Protein AF-A0A8J3GD82-F1 (afdb_monomer_lite)

Organism: NCBI:txid424488

Structure (mmCIF, N/CA/C/O backbone):
data_AF-A0A8J3GD82-F1
#
_entry.id   AF-A0A8J3GD82-F1
#
loop_
_atom_site.group_PDB
_atom_site.id
_atom_site.type_symbol
_atom_site.label_atom_id
_atom_site.label_alt_id
_atom_site.label_comp_id
_atom_site.label_asym_id
_atom_site.label_entity_id
_atom_site.label_seq_id
_atom_site.pdbx_PDB_ins_code
_atom_site.Cartn_x
_atom_site.Cartn_y
_atom_site.Cartn_z
_atom_site.occupancy
_atom_site.B_iso_or_equiv
_atom_site.auth_seq_id
_atom_site.auth_comp_id
_atom_site.auth_asym_id
_atom_site.auth_atom_id
_atom_site.pdbx_PDB_model_num
ATOM 1 N N . MET A 1 1 ? 21.134 11.655 -22.617 1.00 65.75 1 MET A N 1
ATOM 2 C CA . MET A 1 1 ? 20.784 12.123 -21.250 1.00 65.75 1 MET A CA 1
ATOM 3 C C . MET A 1 1 ? 19.289 12.016 -20.955 1.00 65.75 1 MET A C 1
ATOM 5 O O . MET A 1 1 ? 18.959 11.393 -19.959 1.00 65.75 1 MET A O 1
ATOM 9 N N . ILE A 1 2 ? 18.398 12.556 -21.797 1.00 83.56 2 ILE A N 1
ATOM 10 C CA . ILE A 1 2 ? 16.932 12.553 -21.574 1.00 83.56 2 ILE A CA 1
ATOM 11 C C . ILE A 1 2 ? 16.360 11.137 -21.394 1.00 83.56 2 ILE A C 1
ATOM 13 O O . ILE A 1 2 ? 15.594 10.893 -20.469 1.00 83.56 2 ILE A O 1
ATOM 17 N N . GLU A 1 3 ? 16.797 10.187 -22.219 1.00 79.31 3 GLU A N 1
ATOM 18 C CA . GLU A 1 3 ? 16.359 8.790 -22.143 1.00 79.31 3 GLU A CA 1
ATOM 19 C C . GLU A 1 3 ? 16.710 8.127 -20.798 1.00 79.31 3 GLU A C 1
ATOM 21 O O . GLU A 1 3 ? 15.877 7.462 -20.191 1.00 79.31 3 GLU A O 1
ATOM 26 N N . GLY A 1 4 ? 17.912 8.378 -20.271 1.00 82.50 4 GLY A N 1
ATOM 27 C CA . GLY A 1 4 ? 18.331 7.849 -18.970 1.00 82.50 4 GLY A CA 1
ATOM 28 C C . GLY A 1 4 ? 17.504 8.402 -17.807 1.00 82.50 4 GLY A C 1
ATOM 29 O O . GLY A 1 4 ? 17.158 7.659 -16.893 1.00 82.50 4 GLY A O 1
ATOM 30 N N . VAL A 1 5 ? 17.131 9.686 -17.861 1.00 87.06 5 VAL A N 1
ATOM 31 C CA . VAL A 1 5 ? 16.246 10.302 -16.858 1.00 87.06 5 VAL A CA 1
ATOM 32 C C . VAL A 1 5 ? 14.848 9.689 -16.931 1.00 87.06 5 VAL A C 1
ATOM 34 O O . VAL A 1 5 ? 14.285 9.345 -15.895 1.00 87.06 5 VAL A O 1
ATOM 37 N N . PHE A 1 6 ? 14.320 9.477 -18.139 1.00 84.88 6 PHE A N 1
ATOM 38 C CA . PHE A 1 6 ? 13.014 8.850 -18.341 1.00 84.88 6 PHE A CA 1
ATOM 39 C C . PHE A 1 6 ? 12.951 7.436 -17.741 1.00 84.88 6 PHE A C 1
ATOM 41 O O . PHE A 1 6 ? 12.052 7.142 -16.953 1.00 84.88 6 PHE A O 1
ATOM 48 N N . TRP A 1 7 ? 13.942 6.586 -18.031 1.00 83.50 7 TRP A N 1
ATOM 49 C CA . TRP A 1 7 ? 14.008 5.227 -17.481 1.00 83.50 7 TRP A CA 1
ATOM 50 C C . TRP A 1 7 ? 14.204 5.198 -15.962 1.00 83.50 7 TRP A C 1
ATOM 52 O O . TRP A 1 7 ? 13.659 4.323 -15.282 1.00 83.50 7 TRP A O 1
ATOM 62 N N . LEU A 1 8 ? 14.941 6.164 -15.410 1.00 85.69 8 LEU A N 1
ATOM 63 C CA . LEU A 1 8 ? 15.144 6.280 -13.969 1.00 85.69 8 LEU A CA 1
ATOM 64 C C . LEU A 1 8 ? 13.847 6.681 -13.253 1.00 85.69 8 LEU A C 1
ATOM 66 O O . LEU A 1 8 ? 13.457 6.034 -12.282 1.00 85.69 8 LEU A O 1
ATOM 70 N N . THR A 1 9 ? 13.128 7.684 -13.766 1.00 86.31 9 THR A N 1
ATOM 71 C CA . THR A 1 9 ? 11.811 8.077 -13.241 1.00 86.31 9 THR A CA 1
ATOM 72 C C . THR A 1 9 ? 10.799 6.939 -13.360 1.00 86.31 9 THR A C 1
ATOM 74 O O . THR A 1 9 ? 10.068 6.673 -12.406 1.00 86.31 9 THR A O 1
ATOM 77 N N . PHE A 1 10 ? 10.794 6.223 -14.487 1.00 84.06 10 PHE A N 1
ATOM 78 C CA . PHE A 1 10 ? 9.935 5.058 -14.691 1.00 84.06 10 PHE A CA 1
ATOM 79 C C . PHE A 1 10 ? 10.211 3.960 -13.654 1.00 84.06 10 PHE A C 1
ATOM 81 O O . PHE A 1 10 ? 9.278 3.444 -13.042 1.00 84.06 10 PHE A O 1
ATOM 88 N N . SER A 1 11 ? 11.488 3.663 -13.394 1.00 83.81 11 SER A N 1
ATOM 89 C CA . SER A 1 11 ? 11.901 2.655 -12.408 1.00 83.81 11 SER A CA 1
ATOM 90 C C . SER A 1 11 ? 11.516 3.046 -10.979 1.00 83.81 11 SER A C 1
ATOM 92 O O . SER A 1 11 ? 11.071 2.209 -10.197 1.00 83.81 11 SER A O 1
ATOM 94 N N . ILE A 1 12 ? 11.649 4.328 -10.625 1.00 88.12 12 ILE A N 1
ATOM 95 C CA . ILE A 1 12 ? 11.236 4.836 -9.308 1.00 88.12 12 ILE A CA 1
ATOM 96 C C . ILE A 1 12 ? 9.721 4.705 -9.136 1.00 88.12 12 ILE A C 1
ATOM 98 O O . ILE A 1 12 ? 9.262 4.271 -8.080 1.00 88.12 12 ILE A O 1
ATOM 102 N N . LEU A 1 13 ? 8.944 5.042 -10.169 1.00 85.69 13 LEU A N 1
ATOM 103 C CA . LEU A 1 13 ? 7.488 4.911 -10.141 1.00 85.69 13 LEU A CA 1
ATOM 104 C C . LEU A 1 13 ? 7.059 3.445 -10.009 1.00 85.69 13 LEU A C 1
ATOM 106 O O . LEU A 1 13 ? 6.240 3.131 -9.145 1.00 85.69 13 LEU A O 1
ATOM 110 N N . SER A 1 14 ? 7.650 2.534 -10.788 1.00 84.69 14 SER A N 1
ATOM 111 C CA . SER A 1 14 ? 7.302 1.111 -10.731 1.00 84.69 14 SER A CA 1
ATOM 112 C C . SER A 1 14 ? 7.658 0.491 -9.377 1.00 84.69 14 SER A C 1
ATOM 114 O O . SER A 1 14 ? 6.817 -0.171 -8.759 1.00 84.69 14 SER A O 1
ATOM 116 N N . ILE A 1 15 ? 8.869 0.745 -8.870 1.00 87.12 15 ILE A N 1
ATOM 117 C CA . ILE A 1 15 ? 9.328 0.226 -7.573 1.00 87.12 15 ILE A CA 1
ATOM 118 C C . ILE A 1 15 ? 8.521 0.852 -6.431 1.00 87.12 15 ILE A C 1
ATOM 120 O O . ILE A 1 15 ? 8.097 0.139 -5.524 1.00 87.12 15 ILE A O 1
ATOM 124 N N . GLY A 1 16 ? 8.253 2.159 -6.486 1.00 86.69 16 GLY A N 1
ATOM 125 C CA . GLY A 1 16 ? 7.469 2.869 -5.476 1.00 86.69 16 GLY A CA 1
ATOM 126 C C . GLY A 1 16 ? 6.042 2.333 -5.362 1.00 86.69 16 GLY A C 1
ATOM 127 O O . GLY A 1 16 ? 5.578 2.037 -4.259 1.00 86.69 16 GLY A O 1
ATOM 128 N N . SER A 1 17 ? 5.360 2.128 -6.492 1.00 87.12 17 SER A N 1
ATOM 129 C CA . SER A 1 17 ? 4.021 1.529 -6.508 1.00 87.12 17 SER A CA 1
ATOM 130 C C . SER A 1 17 ? 4.021 0.075 -6.030 1.00 87.12 17 SER A C 1
ATOM 132 O O . SER A 1 17 ? 3.115 -0.308 -5.288 1.00 87.12 17 SER A O 1
ATOM 134 N N . ALA A 1 18 ? 5.040 -0.720 -6.378 1.00 86.50 18 ALA A N 1
ATOM 135 C CA . ALA A 1 18 ? 5.168 -2.087 -5.872 1.00 86.50 18 ALA A CA 1
ATOM 136 C C . ALA A 1 18 ? 5.402 -2.124 -4.357 1.00 86.50 18 ALA A C 1
ATOM 138 O O . ALA A 1 18 ? 4.753 -2.891 -3.649 1.00 86.50 18 ALA A O 1
ATOM 139 N N . ALA A 1 19 ? 6.287 -1.268 -3.846 1.00 88.38 19 ALA A N 1
ATOM 140 C CA . ALA A 1 19 ? 6.586 -1.176 -2.423 1.00 88.38 19 ALA A CA 1
ATOM 141 C C . ALA A 1 19 ? 5.350 -0.755 -1.613 1.00 88.38 19 ALA A C 1
ATOM 143 O O . ALA A 1 19 ? 5.039 -1.380 -0.598 1.00 88.38 19 ALA A O 1
ATOM 144 N N . LEU A 1 20 ? 4.604 0.249 -2.088 1.00 87.00 20 LEU A N 1
ATOM 145 C CA . LEU A 1 20 ? 3.338 0.670 -1.481 1.00 87.00 20 LEU A CA 1
ATOM 146 C C . LEU A 1 20 ? 2.283 -0.441 -1.533 1.00 87.00 20 LEU A C 1
ATOM 148 O O . LEU A 1 20 ? 1.606 -0.692 -0.536 1.00 87.00 20 LEU A O 1
ATOM 152 N N . GLY A 1 21 ? 2.171 -1.136 -2.666 1.00 87.50 21 GLY A N 1
ATOM 153 C CA . GLY A 1 21 ? 1.248 -2.254 -2.826 1.00 87.50 21 GLY A CA 1
ATOM 154 C C . GLY A 1 21 ? 1.551 -3.415 -1.876 1.00 87.50 21 GLY A C 1
ATOM 155 O O . GLY A 1 21 ? 0.657 -3.874 -1.161 1.00 87.50 21 GLY A O 1
ATOM 156 N N . CYS A 1 22 ? 2.822 -3.818 -1.780 1.00 88.88 22 CYS A N 1
ATOM 157 C CA . CYS A 1 22 ? 3.303 -4.799 -0.807 1.00 88.88 22 CYS A CA 1
ATOM 158 C C . CYS A 1 22 ? 3.030 -4.349 0.629 1.00 88.88 22 CYS A C 1
ATOM 160 O O . CYS A 1 22 ? 2.497 -5.123 1.421 1.00 88.88 22 CYS A O 1
ATOM 162 N N . PHE A 1 23 ? 3.348 -3.099 0.970 1.00 87.69 23 PHE A N 1
ATOM 163 C CA . PHE A 1 23 ? 3.113 -2.573 2.311 1.00 87.69 23 PHE A CA 1
ATOM 164 C C . PHE A 1 23 ? 1.634 -2.671 2.703 1.00 87.69 23 PHE A C 1
ATOM 166 O O . PHE A 1 23 ? 1.314 -3.176 3.776 1.00 87.69 23 PHE A O 1
ATOM 173 N N . LEU A 1 24 ? 0.716 -2.258 1.827 1.00 86.75 24 LEU A N 1
ATOM 174 C CA . LEU A 1 24 ? -0.722 -2.321 2.096 1.00 86.75 24 LEU A CA 1
ATOM 175 C C . LEU A 1 24 ? -1.243 -3.765 2.200 1.00 86.75 24 LEU A C 1
ATOM 177 O O . LEU A 1 24 ? -2.075 -4.059 3.062 1.00 86.75 24 LEU A O 1
ATOM 181 N N . LEU A 1 25 ? -0.747 -4.677 1.360 1.00 87.31 25 LEU A N 1
ATOM 182 C CA . LEU A 1 25 ? -1.176 -6.077 1.355 1.00 87.31 25 LEU A CA 1
ATOM 183 C C . LEU A 1 25 ? -0.646 -6.873 2.544 1.00 87.31 25 LEU A C 1
ATOM 185 O O . LEU A 1 25 ? -1.428 -7.577 3.189 1.00 87.31 25 LEU A O 1
ATOM 189 N N . PHE A 1 26 ? 0.643 -6.748 2.851 1.00 87.06 26 PHE A N 1
ATOM 190 C CA . PHE A 1 26 ? 1.300 -7.520 3.905 1.00 87.06 26 PHE A CA 1
ATOM 191 C C . PHE A 1 26 ? 1.166 -6.891 5.291 1.00 87.06 26 PHE A C 1
ATOM 193 O O . PHE A 1 26 ? 1.337 -7.591 6.287 1.00 87.06 26 PHE A O 1
ATOM 200 N N . SER A 1 27 ? 0.802 -5.608 5.391 1.00 87.25 27 SER A N 1
ATOM 201 C CA . SER A 1 27 ? 0.543 -4.995 6.693 1.00 87.25 27 SER A CA 1
ATOM 202 C C . SER A 1 27 ? -0.639 -5.685 7.399 1.00 87.25 27 SER A C 1
ATOM 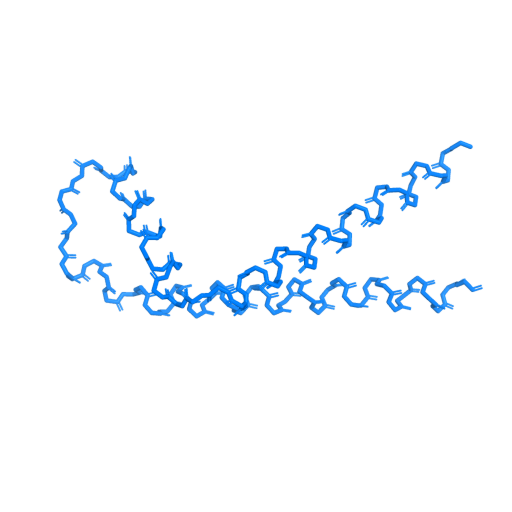204 O O . SER A 1 27 ? -1.679 -5.959 6.768 1.00 87.25 27 SER A O 1
ATOM 206 N N . PRO A 1 28 ? -0.503 -5.994 8.703 1.00 86.06 28 PRO A N 1
ATOM 207 C CA . PRO A 1 28 ? -1.586 -6.568 9.482 1.00 86.06 28 PRO A CA 1
ATOM 208 C C . PRO A 1 28 ? -2.767 -5.598 9.534 1.00 86.06 28 PRO A C 1
ATOM 210 O O . PRO A 1 28 ? -2.608 -4.376 9.602 1.00 86.06 28 PRO A O 1
ATOM 213 N N . ARG A 1 29 ? -3.980 -6.160 9.490 1.00 82.00 29 ARG A N 1
ATOM 214 C CA . ARG A 1 29 ? -5.226 -5.379 9.479 1.00 82.00 29 ARG A CA 1
ATOM 215 C C . ARG A 1 29 ? -5.303 -4.447 10.684 1.00 82.00 29 ARG A C 1
ATOM 217 O O . ARG A 1 29 ? -5.680 -3.296 10.503 1.00 8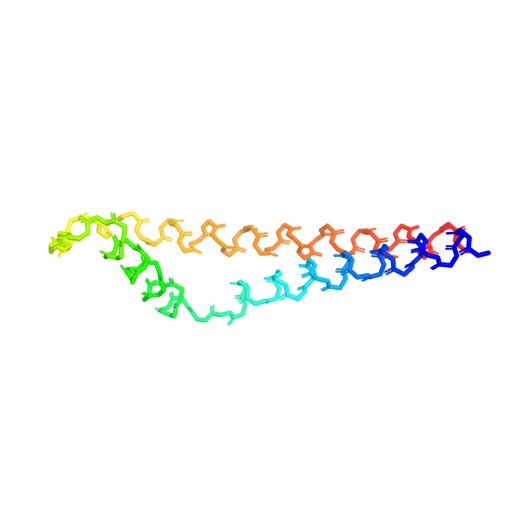2.00 29 ARG A O 1
ATOM 224 N N . ASP A 1 30 ? -4.845 -4.913 11.843 1.00 83.00 30 ASP A N 1
ATOM 225 C CA . ASP A 1 30 ? -4.842 -4.164 13.103 1.00 83.00 30 ASP A CA 1
ATOM 226 C C . ASP A 1 30 ? -3.930 -2.933 13.046 1.00 83.00 30 ASP A C 1
ATOM 228 O O . ASP A 1 30 ? -4.294 -1.863 13.523 1.00 83.00 30 ASP A O 1
ATOM 232 N N . ALA A 1 31 ? -2.777 -3.022 12.375 1.00 85.25 31 ALA A N 1
ATOM 233 C CA . ALA A 1 31 ? -1.884 -1.874 12.224 1.00 85.25 31 ALA A CA 1
ATOM 234 C C . ALA A 1 31 ? -2.464 -0.805 11.283 1.00 85.25 31 ALA A C 1
ATOM 236 O O . ALA A 1 31 ? -2.329 0.392 11.549 1.00 85.25 31 ALA A O 1
ATOM 237 N N . LEU A 1 32 ? -3.121 -1.214 10.191 1.00 82.06 32 LEU A N 1
ATOM 238 C CA . LEU A 1 32 ? -3.831 -0.289 9.293 1.00 82.06 32 LEU A CA 1
ATOM 239 C C . LEU A 1 32 ? -5.012 0.374 10.004 1.00 82.06 32 LEU A C 1
ATOM 241 O O . LEU A 1 32 ? -5.226 1.577 9.872 1.00 82.06 32 LEU A O 1
ATOM 245 N N . ALA A 1 33 ? -5.729 -0.418 10.791 1.00 84.38 33 ALA A N 1
ATOM 246 C CA . ALA A 1 33 ? -6.797 0.011 11.665 1.00 84.38 33 ALA A CA 1
ATOM 247 C C . ALA A 1 33 ? -6.334 1.102 12.646 1.00 84.38 33 ALA A C 1
ATOM 249 O O . ALA A 1 33 ? -6.854 2.215 12.609 1.00 84.38 33 ALA A O 1
ATOM 250 N N . VAL A 1 34 ? -5.308 0.833 13.456 1.00 86.12 34 VAL A N 1
ATOM 251 C CA . VAL A 1 34 ? -4.767 1.796 14.431 1.00 86.12 34 VAL A CA 1
ATOM 252 C C . VAL A 1 34 ? -4.289 3.079 13.745 1.00 86.12 34 VAL A C 1
ATOM 254 O O . VAL A 1 34 ? -4.553 4.183 14.220 1.00 86.12 34 VAL A O 1
ATOM 257 N N . ARG A 1 35 ? -3.637 2.970 12.580 1.00 85.38 35 ARG A N 1
ATOM 258 C CA . ARG A 1 35 ? -3.226 4.147 11.794 1.00 85.38 35 ARG A CA 1
ATOM 259 C C . ARG A 1 35 ? -4.418 4.976 11.324 1.00 85.38 35 ARG A C 1
ATOM 261 O O . ARG A 1 35 ? -4.352 6.202 11.372 1.00 85.38 35 ARG A O 1
ATOM 268 N N . TYR A 1 36 ? -5.497 4.327 10.897 1.00 84.00 36 TYR A N 1
ATOM 269 C CA . TYR A 1 36 ? -6.728 5.007 10.509 1.00 84.00 36 TYR A CA 1
ATOM 270 C C . TYR A 1 36 ? -7.394 5.706 11.703 1.00 84.00 36 TYR A C 1
ATOM 272 O O . TYR A 1 36 ? -7.798 6.860 11.579 1.00 84.00 36 TYR A O 1
ATOM 280 N N . GLN A 1 37 ? -7.435 5.062 12.873 1.00 84.19 37 GLN A N 1
ATOM 281 C CA . GLN A 1 37 ? -7.960 5.669 14.101 1.00 84.19 37 GLN A CA 1
ATOM 282 C C . GLN A 1 37 ? -7.159 6.907 14.509 1.00 84.19 37 GLN A C 1
ATOM 284 O O . GLN A 1 37 ? -7.742 7.963 14.741 1.00 84.19 37 GLN A O 1
ATOM 289 N N . ASN A 1 38 ? -5.826 6.811 14.509 1.00 87.44 38 ASN A N 1
ATOM 290 C CA . ASN A 1 38 ? -4.945 7.940 14.811 1.00 87.44 38 ASN A CA 1
ATOM 291 C C . ASN A 1 38 ? -5.128 9.094 13.814 1.00 87.44 38 ASN A C 1
ATOM 293 O O . ASN A 1 38 ? -5.142 10.258 14.212 1.00 87.44 38 ASN A O 1
ATOM 297 N N . TYR A 1 39 ? -5.311 8.784 12.527 1.00 84.38 39 TYR A N 1
ATOM 298 C CA . TYR A 1 39 ? -5.607 9.786 11.502 1.00 84.38 39 TYR A CA 1
ATOM 299 C C . TYR A 1 39 ? -6.952 10.484 11.748 1.00 84.38 39 TYR A C 1
ATOM 301 O O . TYR A 1 39 ? -7.034 11.710 11.674 1.00 84.38 39 TYR A O 1
ATOM 309 N N . MET A 1 40 ? -8.000 9.720 12.067 1.00 82.75 40 MET A N 1
ATOM 310 C CA . MET A 1 40 ? -9.319 10.276 12.372 1.00 82.75 40 MET A CA 1
ATOM 311 C C . MET A 1 40 ? -9.271 11.148 13.628 1.00 82.75 40 MET A C 1
ATOM 313 O O . MET A 1 40 ? -9.778 12.264 13.590 1.00 82.75 40 MET A O 1
ATOM 317 N N . LEU A 1 41 ? -8.580 10.701 14.681 1.00 86.12 41 LEU A N 1
ATOM 318 C CA . LEU A 1 41 ? -8.400 11.450 15.927 1.00 86.12 41 LEU A CA 1
ATOM 319 C C . LEU A 1 41 ? -7.706 12.797 15.678 1.00 86.12 41 LEU A C 1
ATOM 321 O O . LEU A 1 41 ? -8.177 13.834 16.143 1.00 86.12 41 LEU A O 1
ATOM 325 N N . ALA A 1 42 ? -6.621 12.788 14.896 1.00 85.81 42 ALA A N 1
ATOM 326 C CA . ALA A 1 42 ? -5.889 13.999 14.532 1.00 85.81 42 ALA A CA 1
ATOM 327 C C . ALA A 1 42 ? -6.739 14.973 13.699 1.00 85.81 42 ALA A C 1
ATOM 329 O O . ALA A 1 42 ? -6.575 16.186 13.805 1.00 85.81 42 ALA A O 1
ATOM 330 N N . LYS A 1 43 ? -7.654 14.451 12.874 1.00 83.88 43 LYS A N 1
ATOM 331 C CA . LYS A 1 43 ? -8.485 15.260 11.979 1.00 83.88 43 LYS A CA 1
ATOM 332 C C . LYS A 1 43 ? -9.706 15.865 12.668 1.00 83.88 43 LYS A C 1
ATOM 334 O O . LYS A 1 43 ? -10.064 16.998 12.360 1.00 83.88 43 LYS A O 1
ATOM 339 N N . THR A 1 44 ? -10.377 15.125 13.550 1.00 79.69 44 THR A N 1
ATOM 340 C CA . THR A 1 44 ? -11.634 15.578 14.166 1.00 79.69 44 THR A CA 1
ATOM 341 C C . THR A 1 44 ? -11.453 16.221 15.534 1.00 79.69 44 THR A C 1
ATOM 343 O O . THR A 1 44 ? -12.361 16.937 15.952 1.00 79.69 44 THR A O 1
ATOM 346 N N . MET A 1 45 ? -10.327 15.998 16.231 1.00 75.69 45 MET A N 1
ATOM 347 C CA . MET A 1 45 ? -10.085 16.478 17.607 1.00 75.69 45 MET A CA 1
ATOM 348 C C . MET A 1 45 ? -11.241 16.168 18.582 1.00 75.69 45 MET A C 1
ATOM 350 O O . MET A 1 45 ? -11.437 16.858 19.582 1.00 75.69 45 MET A O 1
ATOM 354 N N . ARG A 1 46 ? -12.036 15.133 18.286 1.00 75.06 46 ARG A N 1
ATOM 355 C CA . ARG A 1 46 ? -13.177 14.682 19.088 1.00 75.06 46 ARG A CA 1
ATOM 356 C C . ARG A 1 46 ? -12.923 13.260 19.583 1.00 75.06 46 ARG A C 1
ATOM 358 O O . ARG A 1 46 ? -12.272 12.492 18.872 1.00 75.06 46 ARG A O 1
ATOM 365 N N . PRO A 1 47 ? -13.447 12.892 20.765 1.00 74.31 47 PRO A N 1
ATOM 366 C CA . PRO A 1 47 ? -13.415 11.509 21.216 1.00 74.31 47 PRO A CA 1
ATOM 367 C C . PRO A 1 47 ? -14.196 10.646 20.220 1.00 74.31 47 PRO A C 1
ATOM 369 O O . PRO A 1 47 ? -15.378 10.889 19.975 1.00 74.31 47 PRO A O 1
ATOM 372 N N . LEU A 1 48 ? -13.503 9.684 19.613 1.00 75.19 48 LEU A N 1
ATOM 373 C CA . LEU A 1 48 ? -14.080 8.724 18.673 1.00 75.19 48 LEU A CA 1
ATOM 374 C C . LEU A 1 48 ? -14.943 7.724 19.448 1.00 75.19 48 LEU A C 1
ATOM 376 O O . LEU A 1 48 ? -14.528 7.252 20.509 1.00 75.19 48 LEU A O 1
ATOM 380 N N . LYS A 1 49 ? -16.133 7.410 18.931 1.00 76.31 49 LYS A N 1
ATOM 381 C CA . LYS A 1 49 ? -17.017 6.383 19.499 1.00 76.31 49 LYS A CA 1
ATOM 382 C C . LYS A 1 49 ? -16.882 5.081 18.717 1.00 76.31 49 LYS A C 1
ATOM 384 O O . LYS A 1 49 ? -16.543 5.093 17.538 1.00 76.31 49 LYS A O 1
ATOM 389 N N . ASP A 1 50 ? -17.225 3.959 19.346 1.00 74.38 50 ASP A N 1
ATOM 390 C CA . ASP A 1 50 ? -17.163 2.639 18.701 1.00 74.38 50 ASP A CA 1
ATOM 391 C C . ASP A 1 50 ? -18.036 2.542 17.435 1.00 74.38 50 ASP A C 1
ATOM 393 O O . ASP A 1 50 ? -17.688 1.854 16.474 1.00 74.38 50 ASP A O 1
ATOM 397 N N . GLU A 1 51 ? -19.136 3.299 17.393 1.00 75.31 51 GLU A N 1
ATOM 398 C CA . GLU A 1 51 ? -20.045 3.400 16.243 1.00 75.31 51 GLU A CA 1
ATOM 399 C C . GLU A 1 51 ? -19.348 3.943 14.979 1.00 75.31 51 GLU A C 1
ATOM 401 O O . GLU A 1 51 ? -19.639 3.490 13.863 1.00 75.31 51 GLU A O 1
ATOM 406 N N . ASP A 1 52 ? -18.364 4.837 15.150 1.00 70.44 52 ASP A N 1
ATOM 407 C CA . ASP A 1 52 ? -17.595 5.452 14.060 1.00 70.44 52 ASP A CA 1
ATOM 408 C C . ASP A 1 52 ? -16.672 4.435 13.358 1.00 70.44 52 ASP A C 1
ATOM 410 O O . ASP A 1 52 ? -16.243 4.639 12.218 1.00 70.44 52 ASP A O 1
ATOM 414 N N . PHE A 1 53 ? -16.390 3.300 14.009 1.00 75.06 53 PHE A N 1
ATOM 415 C CA . PHE A 1 53 ? -15.521 2.242 13.490 1.00 75.06 53 PHE A CA 1
ATOM 416 C C . PHE A 1 53 ? -16.275 1.091 12.819 1.00 75.06 53 PHE A C 1
ATOM 418 O O . PHE A 1 53 ? -15.649 0.172 12.289 1.00 75.06 53 PHE A O 1
ATOM 425 N N . SER A 1 54 ? -17.605 1.153 12.730 1.00 78.75 54 SER A N 1
ATOM 426 C CA . SER A 1 54 ? -18.413 0.148 12.019 1.00 78.75 54 SER A CA 1
ATOM 427 C C . SER A 1 54 ? -18.000 -0.036 10.543 1.00 78.75 54 SER A C 1
ATOM 429 O O . SER A 1 54 ? -18.104 -1.129 9.979 1.00 78.75 54 SER A O 1
ATOM 431 N N . HIS A 1 55 ? -17.456 1.010 9.912 1.00 79.81 55 HIS A N 1
ATOM 432 C CA . HIS A 1 55 ? -16.954 0.983 8.532 1.00 79.81 55 HIS A CA 1
ATOM 433 C C . HIS A 1 55 ? -15.463 0.644 8.403 1.00 79.81 55 HIS A C 1
ATOM 435 O O . HIS A 1 55 ? -14.982 0.364 7.303 1.00 79.81 55 HIS A O 1
ATOM 441 N N . MET A 1 56 ? -14.729 0.615 9.511 1.00 80.94 56 MET A N 1
ATOM 442 C CA . MET A 1 56 ? -13.291 0.365 9.567 1.00 80.94 56 MET A CA 1
ATOM 443 C C . MET A 1 56 ? -12.847 -0.931 8.865 1.00 80.94 56 MET A C 1
ATOM 445 O O . MET A 1 56 ? -11.907 -0.861 8.069 1.00 80.94 56 MET A O 1
ATOM 449 N N . PRO A 1 57 ? -13.522 -2.092 9.017 1.00 83.00 57 PRO A N 1
ATOM 450 C CA . PRO A 1 57 ? -13.149 -3.288 8.262 1.00 83.00 57 PRO A CA 1
ATOM 451 C C . PRO A 1 57 ? -13.310 -3.107 6.745 1.00 83.00 57 PRO A C 1
ATOM 453 O O . PRO A 1 57 ? -12.468 -3.596 5.993 1.00 83.00 57 PRO A O 1
ATOM 456 N N . LYS A 1 58 ? -14.328 -2.366 6.277 1.00 86.19 58 LYS A N 1
ATOM 457 C CA . LYS A 1 58 ? -14.505 -2.064 4.844 1.00 86.19 58 LYS A CA 1
ATOM 458 C C . LYS A 1 58 ? -13.379 -1.172 4.321 1.00 86.19 58 LYS A C 1
ATOM 460 O O . LYS A 1 58 ? -12.857 -1.436 3.243 1.00 86.19 58 LYS A O 1
ATOM 465 N N . VAL A 1 59 ? -12.965 -0.168 5.096 1.00 83.94 59 VAL A N 1
ATOM 466 C CA . VAL A 1 59 ? -11.843 0.720 4.742 1.00 83.94 59 VAL A CA 1
ATOM 467 C C . VAL A 1 59 ? -10.526 -0.058 4.675 1.00 83.94 59 VAL A C 1
ATOM 469 O O . VAL A 1 59 ? -9.783 0.078 3.706 1.00 83.94 59 VAL A O 1
ATOM 472 N N . VAL A 1 60 ? -10.251 -0.925 5.655 1.00 85.1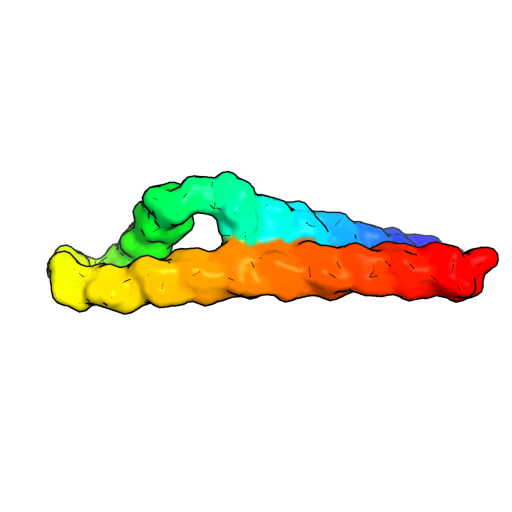9 60 VAL A N 1
ATOM 473 C CA . VAL A 1 60 ? -9.036 -1.760 5.679 1.00 85.19 60 VAL A CA 1
ATOM 474 C C . VAL A 1 60 ? -9.010 -2.750 4.509 1.00 85.19 60 VAL A C 1
ATOM 476 O O . VAL A 1 60 ? -7.965 -2.939 3.884 1.00 85.19 60 VAL A O 1
ATOM 479 N N . TRP A 1 61 ? -10.149 -3.355 4.166 1.00 86.50 61 TRP A N 1
ATOM 480 C CA . TRP A 1 61 ? -10.265 -4.187 2.965 1.00 86.50 61 TRP A CA 1
ATOM 481 C C . TRP A 1 61 ? -10.080 -3.382 1.676 1.00 86.50 61 TRP A C 1
ATOM 483 O O . TRP A 1 61 ? -9.376 -3.843 0.780 1.00 86.50 61 TRP A O 1
ATOM 493 N N . GLY A 1 62 ? -10.634 -2.169 1.605 1.00 86.88 62 GLY A N 1
ATOM 494 C CA . GLY A 1 62 ? -10.420 -1.245 0.491 1.00 86.88 62 GLY A CA 1
ATOM 495 C C . GLY A 1 62 ? -8.943 -0.887 0.305 1.00 86.88 62 GLY A C 1
ATOM 496 O O . GLY A 1 62 ? -8.437 -0.945 -0.811 1.00 86.88 62 GLY A O 1
ATOM 497 N N . LEU A 1 63 ? -8.221 -0.616 1.397 1.00 86.31 63 LEU A N 1
ATOM 498 C CA . LEU A 1 63 ? -6.776 -0.358 1.383 1.00 86.31 63 LEU A CA 1
ATOM 499 C C . LEU A 1 63 ? -5.970 -1.568 0.889 1.00 86.31 63 LEU A C 1
ATOM 501 O O . LEU A 1 63 ? -5.049 -1.404 0.091 1.00 86.31 63 LEU A O 1
ATOM 505 N N . LYS A 1 64 ? -6.330 -2.788 1.306 1.00 86.44 64 LYS A N 1
ATOM 506 C CA . LYS A 1 64 ? -5.699 -4.015 0.788 1.00 86.44 64 LYS A CA 1
ATOM 507 C C . LYS A 1 64 ? -6.001 -4.237 -0.695 1.00 86.44 64 LYS A C 1
ATOM 509 O O . LYS A 1 64 ? -5.102 -4.617 -1.440 1.00 86.44 64 LYS A O 1
ATOM 514 N N . GLY A 1 65 ? -7.230 -3.954 -1.130 1.00 88.62 65 GLY A N 1
ATOM 515 C CA . GLY A 1 65 ? -7.618 -3.985 -2.542 1.00 88.62 65 GLY A CA 1
ATOM 516 C C . GLY A 1 65 ? -6.829 -2.978 -3.381 1.00 88.62 65 GLY A C 1
ATOM 517 O O . GLY A 1 65 ? -6.293 -3.338 -4.424 1.00 88.62 65 GLY A O 1
ATOM 518 N N . ALA A 1 66 ? -6.663 -1.749 -2.889 1.00 87.44 66 ALA A N 1
ATOM 519 C CA . ALA A 1 66 ? -5.817 -0.742 -3.528 1.00 87.44 66 ALA A CA 1
ATOM 520 C C . ALA A 1 66 ? -4.352 -1.202 -3.614 1.00 87.44 66 ALA A C 1
ATOM 522 O O . ALA A 1 66 ? -3.717 -1.038 -4.653 1.00 87.44 66 ALA A O 1
ATOM 523 N N . GLY A 1 67 ? -3.838 -1.851 -2.563 1.00 87.88 67 GLY A N 1
ATOM 524 C CA . GLY A 1 67 ? -2.503 -2.447 -2.572 1.00 87.88 67 GLY A CA 1
ATOM 525 C C . GLY A 1 67 ? -2.324 -3.515 -3.656 1.00 87.88 67 GLY A C 1
ATOM 526 O O . GLY A 1 67 ? -1.309 -3.521 -4.354 1.00 87.88 67 GLY A O 1
ATOM 527 N N . LEU A 1 68 ? -3.334 -4.369 -3.851 1.00 89.06 68 LEU A N 1
ATOM 528 C CA . LEU A 1 68 ? -3.355 -5.365 -4.925 1.00 89.06 68 LEU A CA 1
ATOM 529 C C . LEU A 1 68 ? -3.349 -4.708 -6.307 1.00 89.06 68 LEU A C 1
ATOM 531 O O . LEU A 1 68 ? -2.553 -5.099 -7.157 1.00 89.06 68 LEU A O 1
ATOM 535 N N . VAL A 1 69 ? -4.170 -3.675 -6.510 1.00 88.94 69 VAL A N 1
ATOM 536 C CA . VAL A 1 69 ? -4.201 -2.917 -7.768 1.00 88.94 69 VAL A CA 1
ATOM 537 C C . VAL A 1 69 ? -2.834 -2.285 -8.053 1.00 88.94 69 VAL A C 1
ATOM 539 O O . VAL A 1 69 ? -2.306 -2.453 -9.153 1.00 88.94 69 VAL A O 1
ATOM 542 N N . CYS A 1 70 ? -2.203 -1.648 -7.062 1.00 87.56 70 CYS A N 1
ATOM 543 C CA . CYS A 1 70 ? -0.858 -1.079 -7.201 1.00 87.56 70 CYS A CA 1
ATOM 544 C C . CYS A 1 70 ? 0.198 -2.129 -7.576 1.00 87.56 70 CYS A C 1
ATOM 546 O O . CYS A 1 70 ? 1.038 -1.860 -8.436 1.00 87.56 70 CYS A O 1
ATOM 548 N N . LEU A 1 71 ? 0.143 -3.327 -6.981 1.00 86.94 71 LEU A N 1
ATOM 549 C CA . LEU A 1 71 ? 1.044 -4.420 -7.357 1.00 86.94 71 LEU A CA 1
ATOM 550 C C . LEU A 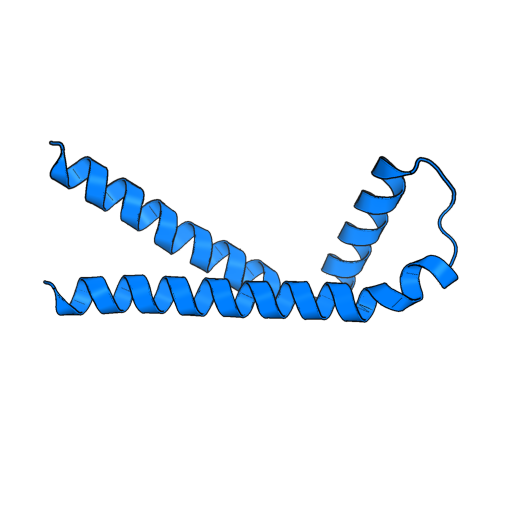1 71 ? 0.799 -4.902 -8.782 1.00 86.94 71 LEU A C 1
ATOM 552 O O . LEU A 1 71 ? 1.756 -5.052 -9.538 1.00 86.94 71 LEU A O 1
ATOM 556 N N . THR A 1 72 ? -0.460 -5.116 -9.166 1.00 86.06 72 THR A N 1
ATOM 557 C CA . THR A 1 72 ? -0.788 -5.559 -10.527 1.00 86.06 72 THR A CA 1
ATOM 558 C C . THR A 1 72 ? -0.368 -4.532 -11.575 1.00 86.06 72 THR A C 1
ATOM 560 O O . THR A 1 72 ? 0.222 -4.912 -12.580 1.00 86.06 72 THR A O 1
ATOM 563 N N . LEU A 1 73 ? -0.573 -3.235 -11.322 1.00 84.75 73 LEU A N 1
ATOM 564 C CA . LEU A 1 73 ? -0.119 -2.166 -12.213 1.00 84.75 73 LEU A CA 1
ATOM 565 C C . LEU A 1 73 ? 1.405 -2.131 -12.325 1.00 84.75 73 LEU A C 1
ATOM 567 O O . LEU A 1 73 ? 1.925 -2.047 -13.433 1.00 84.75 73 LEU A O 1
ATOM 571 N N . SER A 1 74 ? 2.126 -2.251 -11.208 1.00 85.38 74 SER A N 1
ATOM 572 C CA . SER A 1 74 ? 3.591 -2.289 -11.239 1.00 85.38 74 SER A CA 1
ATOM 573 C C . SER A 1 74 ? 4.120 -3.515 -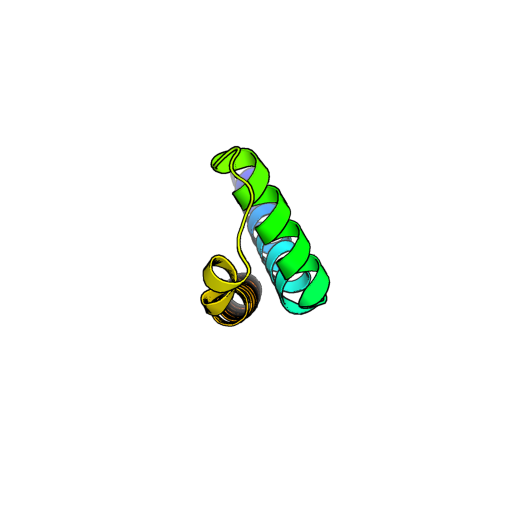11.996 1.00 85.38 74 SER A C 1
ATOM 575 O O . SER A 1 74 ? 5.015 -3.386 -12.832 1.00 85.38 74 SER A O 1
ATOM 577 N N . ALA A 1 75 ? 3.514 -4.689 -11.791 1.00 84.06 75 ALA A N 1
ATOM 578 C CA . ALA A 1 75 ? 3.856 -5.903 -12.528 1.00 84.06 75 ALA A CA 1
ATOM 579 C C . ALA A 1 75 ? 3.586 -5.757 -14.035 1.00 84.06 75 ALA A C 1
ATOM 581 O O . ALA A 1 75 ? 4.436 -6.124 -14.843 1.00 84.06 75 ALA A O 1
ATOM 582 N N . LEU A 1 76 ? 2.449 -5.168 -14.422 1.00 84.62 76 LEU A N 1
ATOM 583 C CA . LEU A 1 76 ? 2.123 -4.889 -15.824 1.00 84.62 76 LEU A CA 1
ATOM 584 C C . LEU A 1 76 ? 3.107 -3.900 -16.459 1.00 84.62 76 LEU A C 1
ATOM 586 O O . LEU A 1 76 ? 3.521 -4.107 -17.597 1.00 84.62 76 LEU A O 1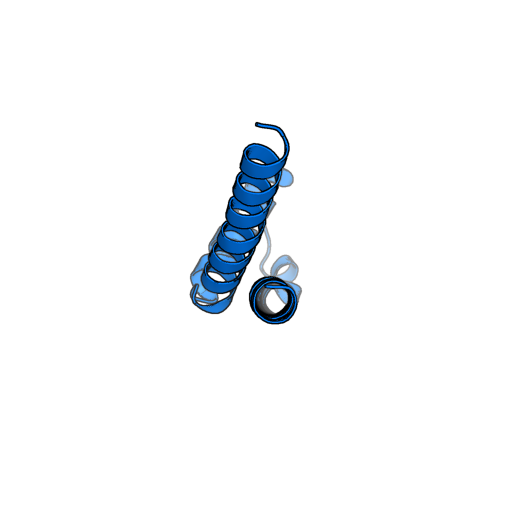
ATOM 590 N N . MET A 1 77 ? 3.515 -2.857 -15.731 1.00 81.94 77 MET A N 1
ATOM 591 C CA . MET A 1 77 ? 4.525 -1.907 -16.204 1.00 81.94 77 MET A CA 1
ATOM 592 C C . MET A 1 77 ? 5.885 -2.582 -16.406 1.00 81.94 77 MET A C 1
ATOM 594 O O . MET A 1 77 ? 6.547 -2.323 -17.409 1.00 81.94 77 MET A O 1
ATOM 598 N N . LEU A 1 78 ? 6.283 -3.476 -15.497 1.00 80.44 78 LEU A N 1
ATOM 599 C CA . LEU A 1 78 ? 7.529 -4.233 -15.620 1.00 80.44 78 LEU A CA 1
ATOM 600 C C . LEU A 1 78 ? 7.495 -5.179 -16.833 1.00 80.44 78 LEU A C 1
ATOM 602 O O . LEU A 1 78 ? 8.418 -5.171 -17.643 1.00 80.44 78 LEU A O 1
ATOM 606 N N . VAL A 1 79 ? 6.407 -5.943 -16.989 1.00 79.81 79 VAL A N 1
ATOM 607 C CA . VAL A 1 79 ? 6.216 -6.880 -18.110 1.00 79.81 79 VAL A CA 1
ATOM 608 C C . VAL A 1 79 ? 6.143 -6.140 -19.446 1.00 79.81 79 VAL A C 1
ATOM 610 O O . VAL A 1 79 ? 6.770 -6.567 -20.411 1.00 79.81 79 VAL A O 1
ATOM 613 N N . GLY A 1 80 ? 5.438 -5.008 -19.508 1.00 72.31 80 GLY A N 1
ATOM 614 C CA . GLY A 1 80 ? 5.362 -4.181 -20.714 1.00 72.31 80 GLY A CA 1
ATOM 615 C C . GLY A 1 80 ? 6.736 -3.688 -21.173 1.00 72.31 80 GLY A C 1
ATOM 616 O O . GLY A 1 80 ? 7.042 -3.746 -22.360 1.00 72.31 80 GLY A O 1
ATOM 617 N N . VAL A 1 81 ? 7.605 -3.289 -20.238 1.00 66.94 81 VAL A N 1
ATOM 618 C CA . VAL A 1 81 ? 8.994 -2.919 -20.556 1.00 66.94 81 VAL A CA 1
ATOM 619 C C . VAL A 1 81 ? 9.820 -4.118 -21.017 1.00 66.94 81 VAL A C 1
ATOM 621 O O . VAL A 1 81 ? 10.637 -3.970 -21.920 1.00 66.94 81 VAL A O 1
ATOM 624 N N . SER A 1 82 ? 9.602 -5.307 -20.451 1.00 64.75 82 SER A N 1
ATOM 625 C CA . SER A 1 82 ? 10.281 -6.531 -20.897 1.00 64.75 82 SER A CA 1
ATOM 626 C C . SER A 1 82 ? 9.874 -6.994 -22.300 1.00 64.75 82 SER A C 1
ATOM 628 O O . SER A 1 82 ? 10.649 -7.706 -22.921 1.00 64.75 82 SER A O 1
ATOM 630 N N . ILE A 1 83 ? 8.687 -6.620 -22.790 1.00 67.44 83 ILE A N 1
ATOM 631 C CA . ILE A 1 83 ? 8.200 -6.978 -24.138 1.00 67.44 83 ILE A CA 1
ATOM 632 C C . ILE A 1 83 ? 8.703 -5.996 -25.209 1.00 67.44 83 ILE A C 1
ATOM 634 O O . ILE A 1 83 ? 8.876 -6.378 -26.361 1.00 67.44 83 ILE A O 1
ATOM 638 N N . ILE A 1 84 ? 8.900 -4.725 -24.847 1.00 60.34 84 ILE A N 1
ATOM 639 C CA . ILE A 1 84 ? 9.331 -3.661 -25.775 1.00 60.34 84 ILE A CA 1
ATOM 640 C C . ILE A 1 84 ? 10.851 -3.694 -26.024 1.00 60.34 84 ILE A C 1
ATOM 642 O O . ILE A 1 84 ? 11.324 -3.116 -27.002 1.00 60.34 84 ILE A O 1
ATOM 646 N N . ARG A 1 85 ? 11.609 -4.345 -25.139 1.00 50.09 85 ARG A N 1
ATOM 647 C CA . ARG A 1 85 ? 13.068 -4.464 -25.204 1.00 50.09 85 ARG A CA 1
ATOM 648 C C . ARG A 1 85 ? 13.501 -5.720 -25.952 1.00 50.09 85 ARG A C 1
ATOM 650 O O . ARG A 1 85 ? 14.517 -5.616 -26.671 1.00 50.09 85 ARG A O 1
#

Sequence (85 aa):
MIEGVFWLTFSILSIGSAALGCFLLFSPRDALAVRYQNYMLAKTMRPLKDEDFSHMPKVVWGLKGAGLVCLTLSALMLVGVSIIR

Foldseek 3Di:
DVVVVVVVVLVCLLVVLLVQLCCLQVPDLVVVLVVVVVVVCVVPVDDDDPVNCPCSVVVSVVSNVSSVVSNVVSVVSVVVVVVVD

Radius of gyration: 17.7 Å; chains: 1; bounding box: 41×24×47 Å

pLDDT: mean 82.28, std 7.03, range [50.09, 89.06]

Secondary structure (DSSP, 8-state):
-HHHHHHHHHHHHHHHHHHHHHHHHHS-HHHHHHHHHHHHHHHH-SPPPGGGGTTHHHHHHHHHHHHHHHHHHHHHHHHHHHHH-